Protein AF-A0A2P5BED0-F1 (afdb_monomer)

Foldseek 3Di:
DDPCVQAPAQQHGPLVVLPVPDDPVCSVVVVPDTGGNDDDPDDDLDDDDPVRDDDPVVSVVVVVVVVVDDDDDDDDDDDD

Structure (mmCIF, N/CA/C/O backbone):
data_AF-A0A2P5BED0-F1
#
_entry.id   AF-A0A2P5BED0-F1
#
loop_
_atom_site.group_PDB
_atom_site.id
_atom_site.type_symbol
_atom_site.label_atom_id
_atom_site.label_alt_id
_atom_site.label_comp_id
_atom_site.label_asym_id
_atom_site.label_entity_id
_atom_site.label_seq_id
_atom_site.pdbx_PDB_ins_code
_atom_site.Cartn_x
_atom_site.Cartn_y
_atom_site.Cartn_z
_atom_site.occupancy
_atom_site.B_iso_or_equiv
_atom_site.auth_seq_id
_atom_site.auth_comp_id
_atom_site.auth_asym_id
_atom_site.auth_atom_id
_atom_site.pdbx_PDB_model_num
ATOM 1 N N . MET A 1 1 ? -13.195 7.457 -7.725 1.00 70.75 1 MET A N 1
ATOM 2 C CA . MET A 1 1 ? -12.491 6.939 -6.541 1.00 70.75 1 MET A CA 1
ATOM 3 C C . MET A 1 1 ? -11.009 7.028 -6.818 1.00 70.75 1 MET A C 1
ATOM 5 O O . MET A 1 1 ? -10.556 6.479 -7.817 1.00 70.75 1 MET A O 1
ATOM 9 N N . LEU A 1 2 ? -10.296 7.778 -5.993 1.00 81.31 2 LEU A N 1
ATOM 10 C CA . LEU A 1 2 ? -8.847 7.908 -6.026 1.00 81.31 2 LEU A CA 1
ATOM 11 C C . LEU A 1 2 ? -8.230 6.952 -5.001 1.00 8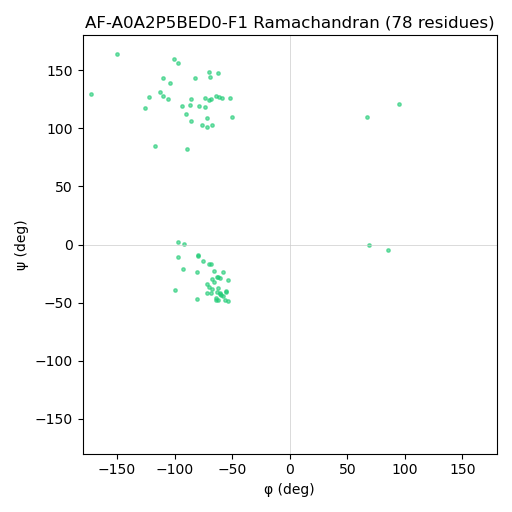1.31 2 LEU A C 1
ATOM 13 O O . LEU A 1 2 ? -8.867 6.601 -4.012 1.00 81.31 2 LEU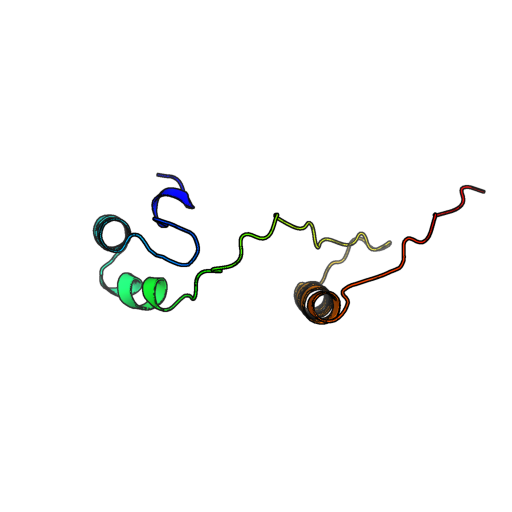 A O 1
ATOM 17 N N . ALA A 1 3 ? -6.972 6.561 -5.207 1.00 76.62 3 ALA A N 1
ATOM 18 C CA . ALA A 1 3 ? -6.249 5.741 -4.232 1.00 76.62 3 ALA A CA 1
ATOM 19 C C . ALA A 1 3 ? -6.103 6.447 -2.870 1.00 76.62 3 ALA A C 1
ATOM 21 O O . ALA A 1 3 ? -6.087 5.790 -1.834 1.00 76.62 3 ALA A O 1
ATOM 22 N N . SER A 1 4 ? -6.070 7.783 -2.866 1.00 82.00 4 SER A N 1
ATOM 23 C CA . SER A 1 4 ? -6.084 8.599 -1.649 1.00 82.00 4 SER A CA 1
ATOM 24 C C . SER A 1 4 ? -7.355 8.423 -0.819 1.00 82.00 4 SER A C 1
ATOM 26 O O . SER A 1 4 ? -7.289 8.548 0.395 1.00 82.00 4 SER A O 1
ATOM 28 N N . ASP A 1 5 ? -8.493 8.085 -1.437 1.00 88.12 5 ASP A N 1
ATOM 29 C CA . ASP A 1 5 ? -9.774 7.916 -0.729 1.00 88.12 5 ASP A CA 1
ATOM 30 C C . AS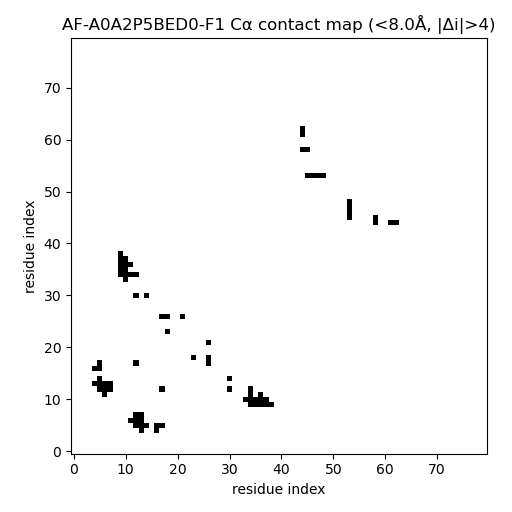P A 1 5 ? -9.783 6.657 0.161 1.00 88.12 5 ASP A C 1
ATOM 32 O O . ASP A 1 5 ? -10.629 6.513 1.048 1.00 88.12 5 ASP A O 1
ATOM 36 N N . LEU A 1 6 ? -8.839 5.737 -0.076 1.00 90.44 6 LEU A N 1
ATOM 37 C CA . LEU A 1 6 ? -8.655 4.519 0.710 1.00 90.44 6 LEU A CA 1
ATOM 38 C C . LEU A 1 6 ? -7.904 4.777 2.022 1.00 90.44 6 LEU A C 1
ATOM 40 O O . LEU A 1 6 ? -7.855 3.886 2.863 1.00 90.44 6 LEU A O 1
ATOM 44 N N . VAL A 1 7 ? -7.333 5.966 2.223 1.00 90.12 7 VAL A N 1
ATOM 45 C CA . VAL A 1 7 ? -6.500 6.313 3.383 1.00 90.12 7 VAL A CA 1
ATOM 46 C C . VAL A 1 7 ? -7.118 7.518 4.094 1.00 90.12 7 VAL A C 1
ATOM 48 O O . VAL A 1 7 ? -7.389 8.537 3.469 1.00 90.12 7 VAL A O 1
ATOM 51 N N . LEU A 1 8 ? -7.355 7.417 5.405 1.00 88.94 8 LEU A N 1
ATOM 52 C CA . LEU A 1 8 ? -7.936 8.515 6.195 1.00 88.94 8 LEU A CA 1
ATOM 53 C C . LEU A 1 8 ? -6.879 9.556 6.567 1.00 88.94 8 LEU A C 1
ATOM 55 O O . LEU A 1 8 ? -7.092 10.759 6.438 1.00 88.94 8 LEU A O 1
ATOM 59 N N . THR A 1 9 ? -5.739 9.073 7.048 1.00 87.25 9 THR A N 1
ATOM 60 C CA . THR A 1 9 ? -4.571 9.855 7.460 1.00 87.25 9 THR A CA 1
ATOM 61 C C . THR A 1 9 ? -3.312 9.006 7.238 1.00 87.25 9 THR A C 1
ATOM 63 O O . THR A 1 9 ? -3.425 7.792 7.047 1.00 87.25 9 THR A O 1
ATOM 66 N N . PRO A 1 10 ? -2.098 9.591 7.235 1.00 87.06 10 PRO A N 1
ATOM 67 C CA . PRO A 1 10 ? -0.867 8.818 7.081 1.00 87.06 10 PRO A CA 1
ATOM 68 C C . PRO A 1 10 ? -0.801 7.654 8.076 1.00 87.06 10 PRO A C 1
ATOM 70 O O . PRO A 1 10 ? -0.956 7.845 9.281 1.00 87.06 10 PRO A O 1
ATOM 73 N N . GLY A 1 11 ? -0.585 6.443 7.564 1.00 87.50 11 GLY A N 1
ATOM 74 C CA . GLY A 1 11 ? -0.554 5.228 8.376 1.00 87.50 11 GLY A CA 1
ATOM 75 C C . GLY A 1 11 ? -1.916 4.577 8.654 1.00 87.50 11 GLY A C 1
ATOM 76 O O . GLY A 1 11 ? -1.923 3.497 9.236 1.00 87.50 11 GLY A O 1
ATOM 77 N N . LEU A 1 12 ? -3.047 5.175 8.248 1.00 92.19 12 LEU A N 1
ATOM 78 C CA . LEU A 1 12 ? -4.386 4.685 8.5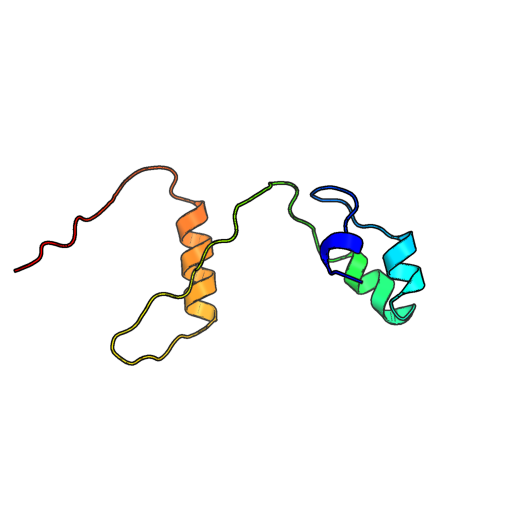98 1.00 92.19 12 LEU A CA 1
ATOM 79 C C . LEU A 1 12 ? -5.289 4.447 7.378 1.00 92.19 12 LEU A C 1
ATOM 81 O O . LEU A 1 12 ? -5.668 5.376 6.660 1.00 92.19 12 LEU A O 1
ATOM 85 N N . TRP A 1 13 ? -5.692 3.190 7.198 1.00 94.62 13 TRP A N 1
ATOM 86 C CA . TRP A 1 13 ? -6.654 2.775 6.181 1.00 94.62 13 TRP A CA 1
ATOM 87 C C . TRP A 1 13 ? -8.075 3.271 6.487 1.00 94.62 13 TRP A C 1
ATOM 89 O O . TRP A 1 13 ? -8.496 3.364 7.639 1.00 94.62 13 TRP A O 1
ATOM 99 N N . ASN A 1 14 ? -8.847 3.534 5.437 1.00 95.62 14 ASN A N 1
ATOM 100 C CA . ASN A 1 14 ? -10.288 3.731 5.501 1.00 95.62 14 ASN A CA 1
ATOM 101 C C . ASN A 1 14 ? -10.996 2.377 5.339 1.00 95.62 14 ASN A C 1
ATOM 103 O O . ASN A 1 14 ? -11.416 2.016 4.240 1.00 95.62 14 ASN A O 1
ATOM 107 N N . GLU A 1 15 ? -11.108 1.613 6.427 1.00 94.25 15 GLU A N 1
ATOM 108 C CA . GLU A 1 15 ? -11.647 0.242 6.399 1.00 94.25 15 GLU A CA 1
ATOM 109 C C . GLU A 1 15 ? -13.050 0.160 5.788 1.00 94.25 15 GLU A C 1
ATOM 111 O O . GLU A 1 15 ? -13.313 -0.719 4.970 1.00 94.25 15 GLU A O 1
ATOM 116 N N . ASN A 1 16 ? -13.920 1.124 6.107 1.00 94.94 16 ASN A N 1
ATOM 117 C CA . ASN A 1 16 ? -15.272 1.194 5.549 1.00 94.94 16 ASN A CA 1
ATOM 118 C C . ASN A 1 16 ? -15.239 1.311 4.021 1.00 94.94 16 ASN A C 1
ATOM 120 O O . ASN A 1 16 ? -15.987 0.630 3.324 1.00 94.94 16 ASN A O 1
ATOM 124 N N . LYS A 1 17 ? -14.341 2.151 3.487 1.00 94.81 17 LYS A N 1
ATOM 125 C CA . LYS A 1 17 ? -14.195 2.317 2.039 1.00 94.81 17 LYS A CA 1
ATOM 126 C C . LYS A 1 17 ? -13.590 1.081 1.387 1.00 94.81 17 LYS A C 1
ATOM 128 O O . LYS A 1 17 ? -13.991 0.723 0.286 1.00 94.81 17 LYS A O 1
ATOM 133 N N . ILE A 1 18 ? -12.655 0.417 2.062 1.00 94.94 18 ILE A N 1
ATOM 134 C CA . ILE A 1 18 ? -12.048 -0.822 1.569 1.00 94.94 18 ILE A CA 1
ATOM 135 C C . ILE A 1 18 ? -13.101 -1.934 1.471 1.00 94.94 18 ILE A C 1
ATOM 137 O O . ILE A 1 18 ? -13.192 -2.587 0.437 1.00 94.94 18 ILE A O 1
ATOM 141 N N . GLN A 1 19 ? -13.938 -2.105 2.495 1.00 95.31 19 GLN A N 1
ATOM 142 C CA . GLN A 1 19 ? -15.016 -3.101 2.501 1.00 95.31 19 GLN A CA 1
ATOM 143 C C . GLN A 1 19 ? -16.114 -2.812 1.466 1.00 95.31 19 GLN A C 1
ATOM 145 O O . GLN A 1 19 ? -16.707 -3.739 0.930 1.00 95.31 19 GLN A O 1
ATOM 150 N N . GLU A 1 20 ? -16.387 -1.538 1.167 1.00 95.56 20 GLU A N 1
ATOM 151 C CA . GLU A 1 20 ? -17.377 -1.138 0.155 1.00 95.56 20 GLU A CA 1
ATOM 152 C C . GLU A 1 20 ? -16.900 -1.421 -1.280 1.00 95.56 20 GLU A C 1
ATOM 154 O O . GLU A 1 20 ? -17.702 -1.694 -2.172 1.00 95.56 20 GLU A O 1
ATOM 159 N N . VAL A 1 21 ? -15.594 -1.301 -1.520 1.00 95.06 21 VAL A N 1
ATOM 160 C CA . VAL A 1 21 ? -15.015 -1.257 -2.870 1.00 95.06 21 VAL A CA 1
ATOM 161 C C . VAL A 1 21 ? -14.430 -2.596 -3.301 1.00 95.06 21 VAL A C 1
ATOM 163 O O . VAL A 1 21 ? -14.520 -2.954 -4.477 1.00 95.06 21 VAL A O 1
ATOM 166 N N . PHE A 1 22 ? -13.781 -3.303 -2.380 1.00 94.50 22 PHE A N 1
ATOM 167 C CA . PHE A 1 22 ? -13.051 -4.530 -2.673 1.00 94.50 22 PHE A CA 1
ATOM 168 C C . PHE A 1 22 ? -13.868 -5.762 -2.298 1.00 94.50 22 PHE A C 1
ATOM 170 O O . PHE A 1 22 ? -14.803 -5.704 -1.503 1.00 94.50 22 PHE A O 1
ATOM 177 N N . TRP A 1 23 ? -13.511 -6.902 -2.882 1.00 96.31 23 TRP A N 1
ATOM 178 C CA . TRP A 1 23 ? -14.134 -8.169 -2.525 1.00 96.31 23 TRP A CA 1
ATOM 179 C C . TRP A 1 23 ? -13.725 -8.586 -1.116 1.00 96.31 23 TRP A C 1
ATOM 181 O O . TRP A 1 23 ? -12.576 -8.400 -0.722 1.00 96.31 23 TRP A O 1
ATOM 191 N N . GLU A 1 24 ? -14.646 -9.211 -0.377 1.00 95.50 24 GLU A N 1
ATOM 192 C CA . GLU A 1 24 ? -14.421 -9.625 1.017 1.00 95.50 24 GLU A CA 1
ATOM 193 C C . GLU A 1 24 ? -13.164 -10.491 1.195 1.00 95.50 24 GLU A C 1
ATOM 195 O O . GLU A 1 24 ? -12.505 -10.418 2.228 1.00 95.50 24 GLU A O 1
ATOM 200 N N . VAL A 1 25 ? -12.798 -11.271 0.172 1.00 96.62 25 VAL A N 1
ATOM 201 C CA . VAL A 1 25 ? -11.585 -12.103 0.169 1.00 96.62 25 VAL A CA 1
ATOM 202 C C . VAL A 1 25 ? -10.287 -11.283 0.156 1.00 96.62 25 VAL A C 1
ATOM 204 O O . VAL A 1 25 ? -9.290 -11.725 0.721 1.00 96.62 25 VAL A O 1
ATOM 207 N N . ASP A 1 26 ? -10.303 -10.083 -0.429 1.00 95.50 26 ASP A N 1
ATOM 208 C CA . ASP A 1 26 ? -9.125 -9.222 -0.592 1.00 95.50 26 ASP A CA 1
ATOM 209 C C . ASP A 1 26 ? -8.954 -8.229 0.568 1.00 95.50 26 ASP A C 1
ATOM 211 O O . ASP A 1 26 ? -7.846 -7.743 0.814 1.00 95.50 26 ASP A O 1
ATOM 215 N N . VAL A 1 27 ? -10.028 -7.941 1.315 1.00 95.81 27 VAL A N 1
ATOM 216 C CA . VAL A 1 27 ? -10.016 -6.994 2.446 1.00 95.81 27 VAL A CA 1
ATOM 217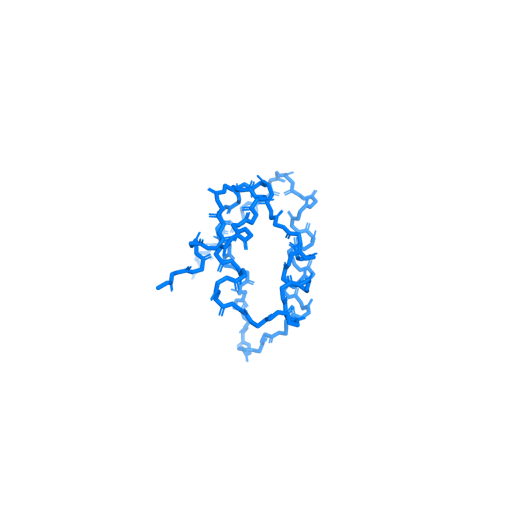 C C . VAL A 1 27 ? -8.928 -7.333 3.478 1.00 95.81 27 VAL A C 1
ATOM 219 O O . VAL A 1 27 ? -8.151 -6.436 3.816 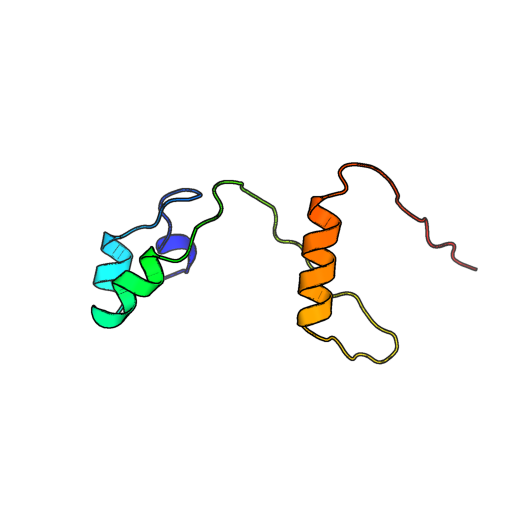1.00 95.81 27 VAL A O 1
ATOM 222 N N . PRO A 1 28 ? -8.778 -8.586 3.957 1.00 96.12 28 PRO A N 1
ATOM 223 C CA . PRO A 1 28 ? -7.744 -8.919 4.935 1.00 96.12 28 PRO A CA 1
ATOM 224 C C . PRO A 1 28 ? -6.330 -8.695 4.392 1.00 96.12 28 PRO A C 1
ATOM 226 O O . PRO A 1 28 ? -5.447 -8.245 5.120 1.00 96.12 28 PRO A O 1
ATOM 229 N N . THR A 1 29 ? -6.111 -8.987 3.108 1.00 96.19 29 THR A N 1
ATOM 230 C CA . THR A 1 29 ? -4.813 -8.801 2.454 1.00 96.19 29 THR A CA 1
ATOM 231 C C . THR A 1 29 ? -4.469 -7.325 2.315 1.00 96.19 29 THR A C 1
ATOM 233 O O . THR A 1 29 ? -3.332 -6.946 2.583 1.00 96.19 29 THR A O 1
ATOM 236 N N . LEU A 1 30 ? -5.439 -6.485 1.952 1.00 93.69 30 LEU A N 1
ATOM 237 C CA . LEU A 1 30 ? -5.251 -5.038 1.855 1.00 93.69 30 LEU A CA 1
ATOM 238 C C . LEU A 1 30 ? -4.931 -4.414 3.213 1.00 93.69 30 LEU A C 1
ATOM 240 O O . LEU A 1 30 ? -3.957 -3.673 3.328 1.00 93.69 30 LEU A O 1
ATOM 244 N N . LEU A 1 31 ? -5.698 -4.757 4.251 1.00 93.25 31 LEU A N 1
ATOM 245 C CA . LEU A 1 31 ? -5.486 -4.232 5.604 1.00 93.25 31 LEU A CA 1
ATOM 246 C C . LEU A 1 31 ? -4.154 -4.687 6.220 1.00 93.25 31 LEU A C 1
ATOM 248 O O . LEU A 1 31 ? -3.617 -4.004 7.089 1.00 93.25 31 LEU A O 1
ATOM 252 N N . ALA A 1 32 ? -3.589 -5.801 5.748 1.00 94.56 32 ALA A N 1
ATOM 253 C CA . ALA A 1 32 ? -2.269 -6.269 6.161 1.00 94.56 32 ALA A CA 1
ATOM 254 C C . ALA A 1 32 ? -1.105 -5.471 5.544 1.00 94.56 32 ALA A C 1
ATOM 256 O O . ALA A 1 32 ? 0.029 -5.603 6.011 1.00 94.56 32 ALA A O 1
ATOM 257 N N . ILE A 1 33 ? -1.343 -4.652 4.510 1.00 92.25 33 ILE A N 1
ATOM 258 C CA . ILE A 1 33 ? -0.299 -3.817 3.908 1.00 92.25 33 ILE A CA 1
ATOM 259 C C . ILE A 1 33 ? 0.008 -2.655 4.865 1.00 92.25 33 ILE A C 1
ATOM 261 O O . ILE A 1 33 ? -0.872 -1.828 5.127 1.00 92.25 33 ILE A O 1
ATOM 265 N N . PRO A 1 34 ? 1.247 -2.543 5.375 1.00 89.56 34 PRO A N 1
ATOM 266 C CA . PRO A 1 34 ? 1.613 -1.453 6.263 1.00 89.56 34 PRO A CA 1
ATOM 267 C C . PRO A 1 34 ? 1.660 -0.134 5.489 1.00 89.56 34 PRO A C 1
ATOM 269 O O . PRO A 1 34 ? 2.389 0.008 4.505 1.00 89.56 34 PRO A O 1
ATOM 272 N N . LEU A 1 35 ? 0.904 0.851 5.967 1.00 88.44 35 LEU A N 1
ATOM 273 C CA . LEU A 1 35 ? 0.964 2.214 5.457 1.00 88.44 35 LEU A CA 1
ATOM 274 C C . LEU A 1 35 ? 2.127 2.980 6.088 1.00 88.44 35 LEU A C 1
ATOM 276 O O . LEU A 1 35 ? 2.421 2.844 7.276 1.00 88.44 35 LEU A O 1
ATOM 280 N N . SER A 1 36 ? 2.773 3.835 5.295 1.00 83.56 36 SER A N 1
ATOM 281 C CA . SER A 1 36 ? 3.793 4.737 5.825 1.00 83.56 36 SER A CA 1
ATOM 282 C C . SER A 1 36 ? 3.150 5.780 6.738 1.00 83.56 36 SER A C 1
ATOM 284 O O . SER A 1 36 ? 2.254 6.512 6.320 1.00 83.56 36 SER A O 1
ATOM 286 N N . VAL A 1 37 ? 3.643 5.875 7.972 1.00 82.25 37 VAL A N 1
ATOM 287 C CA . VAL A 1 37 ? 3.274 6.937 8.929 1.00 82.25 37 VAL A CA 1
ATOM 288 C C . VAL A 1 37 ? 4.056 8.223 8.646 1.00 82.25 37 VAL A C 1
ATOM 290 O O . VAL A 1 37 ? 3.632 9.323 8.986 1.00 82.25 37 VAL A O 1
ATOM 293 N N . ILE A 1 38 ? 5.215 8.083 7.999 1.00 80.69 38 ILE A N 1
ATOM 294 C CA . ILE A 1 38 ? 6.063 9.203 7.610 1.00 80.69 38 ILE A CA 1
ATOM 295 C C . ILE A 1 38 ? 5.576 9.695 6.252 1.00 80.69 38 ILE A C 1
ATOM 297 O O . ILE A 1 38 ? 5.603 8.946 5.269 1.00 80.69 38 ILE A O 1
ATOM 301 N N . ALA A 1 39 ? 5.165 10.959 6.199 1.00 69.38 39 ALA A N 1
ATOM 302 C CA . ALA A 1 39 ? 4.992 11.663 4.941 1.00 69.38 39 ALA A CA 1
ATOM 303 C C . ALA A 1 39 ? 6.381 11.848 4.310 1.00 69.38 39 ALA A C 1
ATOM 305 O O . ALA A 1 39 ? 7.176 12.669 4.764 1.00 69.38 39 ALA A O 1
ATOM 306 N N . SER A 1 40 ? 6.697 11.029 3.309 1.00 72.44 40 SER A N 1
ATOM 307 C CA . SER A 1 40 ? 7.849 11.234 2.433 1.00 72.44 40 SER A CA 1
ATOM 308 C C . SER A 1 40 ? 7.334 11.766 1.112 1.00 72.44 40 SER A C 1
ATOM 310 O O . SER A 1 40 ? 6.341 11.260 0.597 1.00 72.44 40 SER A O 1
ATOM 312 N N . GLU A 1 41 ? 8.035 12.740 0.545 1.00 76.12 41 GLU A N 1
ATOM 313 C CA . GLU A 1 41 ? 7.805 13.130 -0.842 1.00 76.12 41 GLU A CA 1
ATOM 314 C C . GLU A 1 41 ? 8.111 11.955 -1.775 1.00 76.12 41 GLU A C 1
ATOM 316 O O . GLU A 1 41 ? 9.002 11.135 -1.494 1.00 76.12 41 GLU A O 1
ATOM 321 N N . ASP A 1 42 ? 7.368 11.886 -2.879 1.00 78.94 42 ASP A N 1
ATOM 322 C CA . ASP A 1 42 ? 7.608 10.914 -3.937 1.00 78.94 42 ASP A CA 1
ATOM 323 C C . ASP A 1 42 ? 9.000 11.142 -4.533 1.00 78.94 42 ASP A C 1
ATOM 325 O O . ASP A 1 42 ? 9.359 12.246 -4.945 1.00 78.94 42 ASP A O 1
ATOM 329 N N . LYS A 1 43 ? 9.806 10.078 -4.588 1.00 76.44 43 LYS A N 1
ATOM 330 C CA . LYS A 1 43 ? 11.166 10.122 -5.137 1.00 76.44 43 LYS A CA 1
ATOM 331 C C . LYS A 1 43 ? 11.222 9.365 -6.453 1.00 76.44 43 LYS A C 1
ATOM 333 O O . LYS A 1 43 ? 10.872 8.186 -6.517 1.00 76.44 43 LY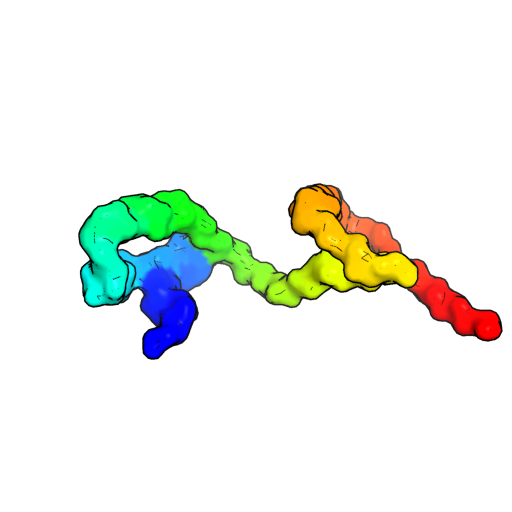S A O 1
ATOM 338 N N . LEU A 1 44 ? 11.749 10.008 -7.494 1.00 79.19 44 LEU A N 1
ATOM 339 C CA . LEU A 1 44 ? 12.084 9.325 -8.739 1.00 79.19 44 LEU A CA 1
ATOM 340 C C . LEU A 1 44 ? 13.382 8.533 -8.544 1.00 79.19 44 LEU A C 1
ATOM 342 O O . LEU A 1 44 ? 14.477 9.085 -8.543 1.00 79.19 44 LEU A O 1
ATOM 346 N N . VAL A 1 45 ? 13.253 7.218 -8.386 1.00 75.06 45 VAL A N 1
ATOM 347 C CA . VAL A 1 45 ? 14.397 6.305 -8.208 1.00 75.06 45 VAL A CA 1
ATOM 348 C C . VAL A 1 45 ? 14.885 5.747 -9.548 1.00 75.06 45 VAL A C 1
ATOM 350 O O . VAL A 1 45 ? 15.850 4.999 -9.603 1.00 75.06 45 VAL A O 1
ATOM 353 N N . TRP A 1 46 ? 14.271 6.123 -10.667 1.00 73.81 46 TRP A N 1
ATOM 354 C CA . TRP A 1 46 ? 14.741 5.702 -11.981 1.00 73.81 46 TRP A CA 1
ATOM 355 C C . TRP A 1 46 ? 16.053 6.413 -12.343 1.00 73.81 46 TRP A C 1
ATOM 357 O O . TRP A 1 46 ? 16.050 7.571 -12.754 1.00 73.81 46 TRP A O 1
ATOM 367 N N . HIS A 1 47 ? 17.190 5.732 -12.193 1.00 69.19 47 HIS A N 1
ATOM 368 C CA . HIS A 1 47 ? 18.484 6.244 -12.651 1.00 69.19 47 HIS A CA 1
ATOM 369 C C . HIS A 1 47 ? 18.684 5.885 -14.124 1.00 69.19 47 HIS A C 1
ATOM 371 O O . HIS A 1 47 ? 18.627 4.710 -14.497 1.00 69.19 47 HIS A O 1
ATOM 377 N N . TYR A 1 48 ? 18.953 6.894 -14.953 1.00 62.31 48 TYR A N 1
ATOM 378 C CA . TYR A 1 48 ? 19.351 6.688 -16.341 1.00 62.31 48 TYR A CA 1
ATOM 379 C C . TYR A 1 48 ? 20.627 5.838 -16.395 1.00 62.31 48 TYR A C 1
ATOM 381 O O . TYR A 1 48 ? 21.631 6.161 -15.759 1.00 62.31 48 TYR A O 1
ATOM 389 N N . LYS A 1 49 ? 20.581 4.744 -17.159 1.00 65.94 49 LYS A N 1
ATOM 390 C CA . LYS A 1 49 ? 21.762 3.977 -17.553 1.00 65.94 49 LYS A CA 1
ATOM 391 C C . LYS A 1 49 ? 21.996 4.173 -19.040 1.00 65.94 49 LYS A C 1
ATOM 393 O O . LYS A 1 49 ? 21.045 4.198 -19.811 1.00 65.94 49 LYS A O 1
ATOM 398 N N . GLU A 1 50 ? 23.262 4.241 -19.428 1.00 67.44 50 GLU A N 1
ATOM 399 C CA . GLU A 1 50 ? 23.712 4.489 -20.805 1.00 67.44 50 GLU A CA 1
ATOM 400 C C . GLU A 1 50 ? 23.176 3.460 -21.821 1.00 67.44 50 GLU A C 1
ATOM 402 O O . GLU A 1 50 ? 23.020 3.764 -22.997 1.00 67.44 50 GLU A O 1
ATOM 407 N N . ASN A 1 51 ? 22.816 2.258 -21.356 1.00 77.00 51 ASN A N 1
ATOM 408 C CA . ASN A 1 51 ? 22.206 1.199 -22.163 1.00 77.00 51 ASN A CA 1
ATOM 409 C C . ASN A 1 51 ? 20.665 1.137 -22.080 1.00 77.00 51 ASN A C 1
ATOM 411 O O . ASN A 1 51 ? 20.068 0.223 -22.641 1.00 77.00 51 ASN A O 1
ATOM 415 N N . GLY A 1 52 ? 20.018 2.044 -21.341 1.00 74.50 52 GLY A N 1
ATOM 416 C CA . GLY A 1 52 ? 18.562 2.104 -21.170 1.00 74.50 52 GLY A CA 1
ATOM 417 C C . GLY A 1 52 ? 17.929 0.957 -20.367 1.00 74.50 52 GLY A C 1
ATOM 418 O O . GLY A 1 52 ? 16.716 0.962 -20.169 1.00 74.50 52 GLY A O 1
ATOM 419 N N . VAL A 1 53 ? 18.707 -0.018 -19.878 1.00 78.94 53 VAL A N 1
ATOM 420 C CA . VAL A 1 53 ? 18.176 -1.186 -19.158 1.00 78.94 53 VAL A CA 1
ATOM 421 C C . VAL A 1 53 ? 18.170 -0.934 -17.654 1.00 78.94 53 VAL A C 1
ATOM 423 O O . VAL A 1 53 ? 19.219 -0.782 -17.022 1.00 78.94 53 VAL A O 1
ATOM 426 N N . TYR A 1 54 ? 16.981 -0.967 -17.059 1.00 76.38 54 TYR A N 1
ATOM 427 C CA . TYR A 1 54 ? 16.788 -0.852 -15.618 1.00 76.38 54 TYR A CA 1
ATOM 428 C C . TYR A 1 54 ? 16.262 -2.160 -15.026 1.00 76.38 54 TYR A C 1
ATOM 430 O O . TYR A 1 54 ? 15.281 -2.727 -15.502 1.00 76.38 54 TYR A O 1
ATOM 438 N N . PHE A 1 55 ? 16.902 -2.617 -13.950 1.00 80.94 55 PHE A N 1
ATOM 439 C CA . PHE A 1 55 ? 16.467 -3.792 -13.202 1.00 80.94 55 PHE A CA 1
ATOM 440 C C . PHE A 1 55 ? 15.834 -3.361 -11.880 1.00 80.94 55 PHE A C 1
ATOM 442 O O . PHE A 1 55 ? 16.477 -2.693 -11.068 1.00 80.94 55 PHE A O 1
ATOM 449 N N . VAL A 1 56 ? 14.601 -3.802 -11.628 1.00 78.50 56 VAL A N 1
ATOM 450 C CA . VAL A 1 56 ? 13.807 -3.427 -10.441 1.00 78.50 56 VAL A CA 1
ATOM 451 C C . VAL A 1 56 ? 14.545 -3.713 -9.127 1.00 78.50 56 VAL A C 1
ATOM 453 O O . VAL A 1 56 ? 14.549 -2.880 -8.220 1.00 78.50 56 VAL A O 1
ATOM 456 N N . HIS A 1 57 ? 15.249 -4.846 -9.036 1.00 78.12 57 HIS A N 1
ATOM 457 C CA . HIS A 1 57 ? 16.014 -5.209 -7.839 1.00 78.12 57 HIS A CA 1
ATOM 458 C C . HIS A 1 57 ? 17.166 -4.232 -7.532 1.00 78.12 57 HIS A C 1
ATOM 460 O O . HIS A 1 57 ? 17.541 -4.069 -6.371 1.00 78.12 57 HIS A O 1
ATOM 466 N N . LEU A 1 58 ? 17.732 -3.563 -8.548 1.00 77.62 58 LEU A N 1
ATOM 467 C CA . LEU A 1 58 ? 18.761 -2.539 -8.344 1.00 77.62 58 LEU A CA 1
ATOM 468 C C . LEU A 1 58 ? 18.153 -1.281 -7.732 1.00 77.62 58 LEU A C 1
ATOM 470 O O . LEU A 1 58 ? 18.722 -0.756 -6.783 1.00 77.62 58 LEU A O 1
ATOM 474 N N . GLY A 1 59 ? 16.976 -0.867 -8.204 1.00 77.31 59 GLY A N 1
ATOM 475 C CA . GLY A 1 59 ? 16.221 0.243 -7.627 1.00 77.31 59 GLY A CA 1
ATOM 476 C C . GLY A 1 59 ? 15.917 0.064 -6.151 1.00 77.31 59 GLY A C 1
ATOM 477 O O . GLY A 1 59 ? 16.174 0.952 -5.341 1.00 77.31 59 GLY A O 1
ATOM 478 N N . HIS A 1 60 ? 15.423 -1.122 -5.796 1.00 77.38 60 HIS A N 1
ATOM 479 C CA . HIS A 1 60 ? 15.136 -1.470 -4.408 1.00 77.38 60 HIS A CA 1
ATOM 480 C C . HIS A 1 60 ? 16.388 -1.362 -3.527 1.00 77.38 60 HIS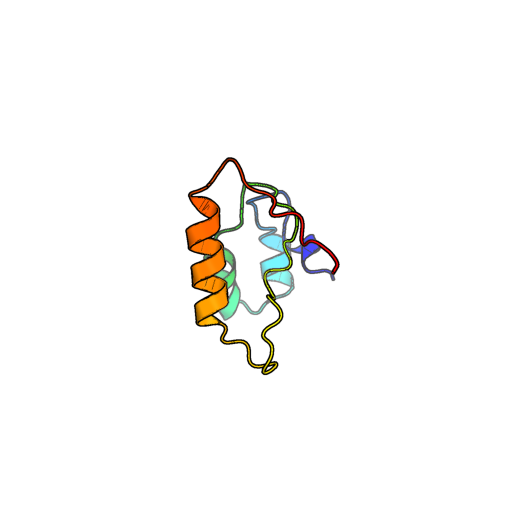 A C 1
ATOM 482 O O . HIS A 1 60 ? 16.348 -0.761 -2.455 1.00 77.38 60 HIS A O 1
ATOM 488 N N . ARG A 1 61 ? 17.530 -1.872 -4.008 1.00 77.69 61 ARG A N 1
ATOM 489 C CA . ARG A 1 61 ? 18.812 -1.752 -3.302 1.00 77.69 61 ARG A CA 1
ATOM 490 C C . ARG A 1 61 ? 19.261 -0.295 -3.159 1.00 77.69 61 ARG A C 1
ATOM 492 O O . ARG A 1 61 ? 19.710 0.083 -2.084 1.00 77.69 61 ARG A O 1
ATOM 499 N N . THR A 1 62 ? 19.099 0.527 -4.194 1.00 79.62 62 THR A N 1
ATOM 500 C CA . THR A 1 62 ? 19.421 1.961 -4.131 1.00 79.62 62 THR A CA 1
ATOM 501 C C . THR A 1 62 ? 18.583 2.677 -3.068 1.00 79.62 62 THR A C 1
ATOM 503 O O . THR A 1 62 ? 19.127 3.446 -2.281 1.00 79.62 62 THR A O 1
ATOM 506 N N . ILE A 1 63 ? 17.282 2.374 -2.974 1.00 80.25 63 ILE A N 1
ATOM 507 C CA . ILE A 1 63 ? 16.395 2.937 -1.941 1.00 80.25 63 ILE A CA 1
ATOM 508 C C . ILE A 1 63 ? 16.849 2.520 -0.546 1.00 80.25 63 ILE A C 1
ATOM 510 O O . ILE A 1 63 ? 16.954 3.370 0.335 1.00 80.25 63 ILE A O 1
ATOM 514 N N . LEU A 1 64 ? 17.123 1.231 -0.340 1.00 80.94 64 LEU A N 1
ATOM 515 C CA . LEU A 1 64 ? 17.558 0.721 0.959 1.00 80.94 64 LEU A CA 1
ATOM 516 C C . LEU A 1 64 ? 18.873 1.362 1.413 1.00 80.94 64 LEU A C 1
ATOM 518 O O . LEU A 1 64 ? 18.972 1.769 2.566 1.00 80.94 64 LEU A O 1
ATOM 522 N N . ASN A 1 65 ? 19.834 1.526 0.503 1.00 76.31 65 ASN A N 1
ATOM 523 C CA . ASN A 1 65 ? 21.110 2.171 0.808 1.00 76.31 65 ASN A CA 1
ATOM 524 C C . ASN A 1 65 ? 20.933 3.671 1.114 1.00 76.31 65 ASN A C 1
ATOM 526 O O . ASN A 1 65 ? 21.533 4.178 2.053 1.00 76.31 65 ASN A O 1
ATOM 530 N N . SER A 1 66 ? 20.039 4.365 0.397 1.00 68.00 66 SER A N 1
ATOM 531 C CA . SER A 1 66 ? 19.759 5.794 0.626 1.00 68.00 66 SER A CA 1
ATOM 532 C C . SER A 1 66 ? 19.061 6.103 1.957 1.00 68.00 66 SER A C 1
ATOM 534 O O . SER A 1 66 ? 19.058 7.248 2.396 1.00 68.00 66 SER A O 1
ATOM 536 N N . LYS A 1 67 ? 18.460 5.102 2.616 1.00 61.78 67 LYS A N 1
ATOM 537 C CA . LYS A 1 67 ? 17.818 5.266 3.933 1.00 61.78 67 LYS A CA 1
ATOM 538 C C . LYS A 1 67 ? 18.823 5.273 5.096 1.00 61.78 67 LYS A C 1
ATOM 540 O O . LYS A 1 67 ? 18.415 5.566 6.215 1.00 61.78 67 LYS A O 1
ATOM 545 N N . GLY A 1 68 ? 20.095 4.947 4.842 1.00 55.69 68 GLY A N 1
ATOM 546 C CA . GLY A 1 68 ? 21.182 4.980 5.829 1.00 55.69 68 GLY A CA 1
ATOM 547 C C . GLY A 1 68 ? 22.036 6.253 5.807 1.00 55.69 68 GLY A C 1
ATOM 548 O O . GLY A 1 68 ? 22.819 6.461 6.727 1.00 55.69 68 GLY A O 1
ATOM 549 N N . GLU A 1 69 ? 21.884 7.105 4.792 1.00 47.25 69 GLU A N 1
ATOM 550 C CA . GLU A 1 69 ? 22.718 8.292 4.580 1.00 47.25 69 GLU A CA 1
ATOM 551 C C . GLU A 1 69 ? 21.860 9.557 4.670 1.00 47.25 69 GLU A C 1
ATOM 553 O O . GLU A 1 69 ? 21.383 10.109 3.677 1.00 47.25 69 GLU A O 1
ATOM 558 N N . THR A 1 70 ? 21.654 10.030 5.896 1.00 51.44 70 THR A N 1
ATOM 559 C CA . THR A 1 70 ? 21.482 11.466 6.105 1.00 51.44 70 THR A CA 1
ATOM 560 C C . THR A 1 70 ? 22.872 12.086 5.936 1.00 51.44 70 THR A C 1
ATOM 562 O O . THR A 1 70 ? 23.802 11.679 6.625 1.00 51.44 70 THR A O 1
ATOM 565 N N . GLU A 1 71 ? 22.970 13.084 5.054 1.00 49.03 71 GLU A N 1
ATOM 566 C CA . GLU A 1 71 ? 24.078 14.045 4.882 1.00 49.03 71 GLU A CA 1
ATOM 567 C C . GLU A 1 71 ? 25.173 13.749 3.828 1.00 49.03 71 GLU A C 1
ATOM 569 O O . GLU A 1 71 ? 25.955 12.811 3.922 1.00 49.03 71 GLU A O 1
ATOM 574 N N . SER A 1 72 ? 25.278 14.705 2.886 1.00 49.09 72 SER A N 1
ATOM 575 C CA . SER A 1 72 ? 26.389 14.990 1.957 1.00 49.09 72 SER A CA 1
ATOM 576 C C . SER A 1 72 ? 26.670 13.927 0.883 1.00 49.09 72 SER A C 1
ATOM 578 O O . SER A 1 72 ? 27.251 12.882 1.132 1.00 49.09 72 SER A O 1
ATOM 580 N N . SER A 1 73 ? 26.401 14.173 -0.400 1.00 38.94 73 SER A N 1
ATOM 581 C CA . SER A 1 73 ? 27.318 14.954 -1.241 1.00 38.94 73 SER A CA 1
ATOM 582 C C . SER A 1 73 ? 26.668 15.228 -2.599 1.00 38.94 73 SER A C 1
ATOM 584 O O . SER A 1 73 ? 26.213 14.306 -3.268 1.00 38.94 73 SER A O 1
ATOM 586 N N . ASN A 1 74 ? 26.662 16.486 -3.033 1.00 48.41 74 ASN A N 1
ATOM 587 C CA . ASN A 1 74 ? 26.302 16.870 -4.395 1.00 48.41 74 ASN A CA 1
ATOM 588 C C . ASN A 1 74 ? 27.574 16.866 -5.266 1.00 48.41 74 ASN A C 1
ATOM 590 O O . ASN A 1 74 ? 28.427 17.731 -5.043 1.00 48.41 74 ASN A O 1
ATOM 594 N N . PRO A 1 75 ? 27.756 15.970 -6.255 1.00 44.06 75 PRO A N 1
ATOM 595 C CA . PRO A 1 75 ? 28.798 16.160 -7.244 1.00 44.06 75 PRO A CA 1
ATOM 596 C C . PRO A 1 75 ? 28.250 17.048 -8.363 1.00 44.06 75 PRO A C 1
ATOM 598 O O . PRO A 1 75 ? 27.457 16.625 -9.203 1.00 44.06 75 PRO A O 1
ATOM 601 N N . ARG A 1 76 ? 28.713 18.304 -8.366 1.00 47.25 76 ARG A N 1
ATOM 602 C CA . ARG A 1 76 ? 2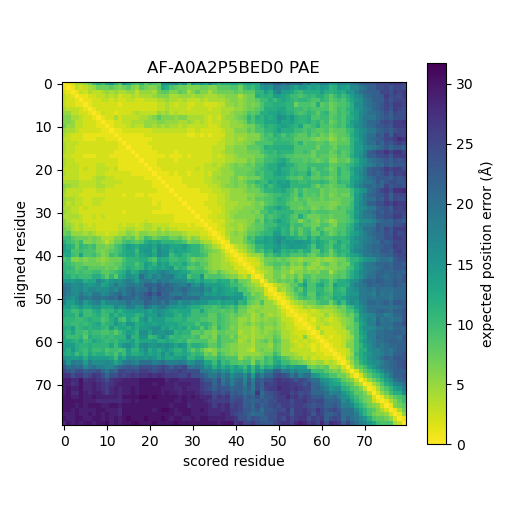8.660 19.209 -9.522 1.00 47.25 76 ARG A CA 1
ATOM 603 C C . ARG A 1 76 ? 29.225 18.460 -10.731 1.00 47.25 76 ARG A C 1
ATOM 605 O O . ARG A 1 76 ? 30.429 18.220 -10.789 1.00 47.25 76 ARG A O 1
ATOM 612 N N . MET A 1 77 ? 28.375 18.101 -11.689 1.00 42.69 77 MET A N 1
ATOM 613 C CA . MET A 1 77 ? 28.838 17.647 -12.997 1.00 42.69 77 MET A CA 1
ATOM 614 C C . MET A 1 77 ? 29.387 18.865 -13.739 1.00 42.69 77 MET A C 1
ATOM 616 O O . MET A 1 77 ? 28.652 19.788 -14.086 1.00 42.69 77 MET A O 1
ATOM 620 N N . GLY A 1 78 ? 30.712 18.899 -13.883 1.00 41.12 78 GLY A N 1
ATOM 621 C CA . GLY A 1 78 ? 31.403 19.848 -14.738 1.00 41.12 78 GLY A CA 1
ATOM 622 C C . GLY A 1 78 ? 31.014 19.601 -16.189 1.00 41.12 78 GLY A C 1
ATOM 623 O O . GLY A 1 78 ? 31.103 18.478 -16.678 1.00 41.12 78 GLY A O 1
ATOM 624 N N . HIS A 1 79 ? 30.576 20.662 -16.856 1.00 40.44 79 HIS A N 1
ATOM 625 C CA . HIS A 1 79 ? 30.543 20.716 -18.307 1.00 40.44 79 HIS A CA 1
ATOM 626 C C . HIS A 1 79 ? 31.965 21.018 -18.779 1.00 40.44 79 HIS A C 1
ATOM 628 O O . HIS A 1 79 ? 32.538 22.037 -18.384 1.00 40.44 79 HIS A O 1
ATOM 634 N N . GLN A 1 80 ? 32.529 20.101 -19.560 1.00 39.53 80 GLN A N 1
ATOM 635 C CA . GLN A 1 80 ? 33.684 20.354 -20.412 1.00 39.53 80 GLN A CA 1
ATOM 636 C C . GLN A 1 80 ? 33.182 20.620 -21.829 1.00 39.53 80 GLN A C 1
ATOM 638 O O . GLN A 1 80 ? 32.170 19.983 -22.207 1.00 39.53 80 GLN A O 1
#

Radius of gyration: 18.6 Å; Cα contacts (8 Å, |Δi|>4): 40; chains: 1; bounding box: 51×33×31 Å

Secondary structure (DSSP, 8-state):
--GGGGEEETTEE-HHHHHHHS-TTTHHHHHTSPPPSS-PPP-------TT----HHHHHHHHHHHTS--S---------

Solvent-accessible surface area (backbone atoms only — not comparable to full-atom values): 5485 Å² total; per-residue (Å²): 140,57,81,66,67,43,41,76,50,75,48,36,72,28,62,70,53,41,62,74,73,45,56,80,86,50,43,66,61,56,72,67,56,84,55,60,64,68,92,67,81,92,74,88,70,83,71,90,44,100,82,73,72,81,57,71,74,55,45,54,49,51,54,59,57,57,75,75,57,84,78,89,83,85,80,80,80,79,86,129

pLDDT: mean 77.56, std 16.73, range [38.94, 96.62]

Sequence (80 aa):
MLASDLVLTPGLWNENKIQEVFWEVDVPTLLAIPLSVIASEDKLVWHYKENGVYFVHLGHRTILNSKGETESSNPRMGHQ

Mean predicted aligned error: 11.71 Å

Organism: Parasponia andersonii (NCBI:txid3476)